Protein AF-A0AAV0JNI9-F1 (afdb_monomer)

pLDDT: mean 72.21, std 13.67, range [38.25, 93.44]

Organism: NCBI:txid586396

Solvent-accessible surface area (backbone atoms only — not comparable to full-atom values): 6298 Å² total; per-residue (Å²): 141,78,84,90,67,74,96,71,71,82,88,74,65,93,67,92,72,100,49,62,66,63,50,50,55,49,53,48,54,53,58,74,67,58,49,81,87,74,51,74,89,48,87,62,49,96,54,20,59,80,79,48,73,82,68,84,66,68,48,76,46,72,59,92,93,47,73,45,82,40,43,66,62,70,63,80,71,90,42,80,67,84,85,60,88,57,7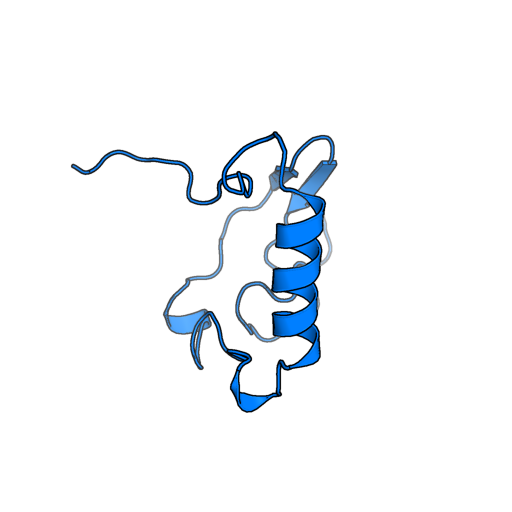8,81,88,129

InterPro domains:
  IPR019557 Aminotransferase-like, plant mobile domain [PF10536] (3-89)

Radius of gyration: 18.91 Å; Cα contacts (8 Å, |Δi|>4): 44; chains: 1; bounding box: 46×33×46 Å

Mean predicted aligned error: 13.55 Å

Foldseek 3Di:
DDDDDPPDDPPPDPDDDDCPPVVVVVVVVVVVPDDPVNDPPQPCDPFVCVVDPQDPDFAWDDDPPDIDGDDSLPDPDPTPDDHDDDDDDD

Sequence (90 aa):
MTEGGPFARRWEGPIRGGDLQRKLDHYRRLLDGFTAAHVDWLPFGANPSRAFPRSLYRGVIRVYDVAETYDPSRVLRQFGYRQVIPDPVI

Structure (mmCIF, N/CA/C/O backbone):
data_AF-A0AAV0JNI9-F1
#
_entry.id   AF-A0AAV0JNI9-F1
#
loop_
_atom_site.group_PDB
_atom_site.id
_atom_site.type_symbol
_atom_site.label_atom_id
_atom_site.label_alt_id
_atom_site.label_comp_id
_atom_site.label_asym_id
_atom_site.label_entity_id
_atom_site.label_seq_id
_atom_site.pdbx_PDB_ins_code
_atom_site.Cartn_x
_atom_site.Cartn_y
_atom_site.Cartn_z
_atom_site.occupancy
_atom_site.B_iso_or_equiv
_atom_site.auth_seq_id
_atom_site.auth_comp_id
_atom_site.auth_asym_id
_atom_site.auth_atom_id
_atom_site.pdbx_PDB_model_num
ATOM 1 N N . MET A 1 1 ? 10.999 -22.889 11.982 1.00 38.25 1 MET A N 1
ATOM 2 C CA . MET A 1 1 ? 11.568 -21.647 12.538 1.00 38.25 1 MET A CA 1
ATOM 3 C C . MET A 1 1 ? 12.379 -21.021 11.424 1.00 38.25 1 MET A C 1
ATOM 5 O O . MET A 1 1 ? 13.423 -21.559 11.094 1.00 38.25 1 MET A O 1
ATOM 9 N N . THR A 1 2 ? 11.852 -19.999 10.761 1.00 45.56 2 THR A N 1
ATOM 10 C CA . THR A 1 2 ? 12.555 -19.297 9.680 1.00 45.56 2 THR A CA 1
ATOM 11 C C . THR A 1 2 ? 12.611 -17.831 10.071 1.00 45.56 2 THR A C 1
ATOM 13 O O . THR A 1 2 ? 11.619 -17.265 10.526 1.00 45.56 2 THR A O 1
ATOM 16 N N . GLU A 1 3 ? 13.821 -17.296 10.024 1.00 46.78 3 GLU A N 1
ATOM 17 C CA . GLU A 1 3 ? 14.279 -16.110 10.732 1.00 46.78 3 GLU A CA 1
ATOM 18 C C . GLU A 1 3 ? 13.521 -14.841 10.325 1.00 46.78 3 GLU A C 1
ATOM 20 O O . GLU A 1 3 ? 13.298 -14.565 9.145 1.00 46.78 3 GLU A O 1
ATOM 25 N N . GLY A 1 4 ? 13.114 -14.067 11.335 1.00 50.69 4 GLY A N 1
ATOM 26 C CA . GLY A 1 4 ? 12.363 -12.825 11.192 1.00 50.69 4 GLY A CA 1
ATOM 27 C C . GLY A 1 4 ? 13.225 -11.688 10.653 1.00 50.69 4 GLY A C 1
ATOM 28 O O . GLY A 1 4 ? 13.710 -10.854 11.414 1.00 50.69 4 GLY A O 1
ATOM 29 N N . GLY A 1 5 ? 13.400 -11.644 9.334 1.00 52.06 5 GLY A N 1
ATOM 30 C CA . GLY A 1 5 ? 13.847 -10.437 8.642 1.00 52.06 5 GLY A CA 1
ATOM 31 C C . GLY A 1 5 ? 12.749 -9.359 8.616 1.00 52.06 5 GLY A C 1
ATOM 32 O O . GLY A 1 5 ? 11.565 -9.679 8.748 1.00 52.06 5 GLY A O 1
ATOM 33 N N . PRO A 1 6 ? 13.100 -8.071 8.440 1.00 53.22 6 PRO A N 1
ATOM 34 C CA . PRO A 1 6 ? 12.109 -7.002 8.365 1.00 53.22 6 PRO A CA 1
ATOM 35 C C . PRO A 1 6 ? 11.216 -7.165 7.123 1.00 53.22 6 PRO A C 1
ATOM 37 O O . PRO A 1 6 ? 11.710 -7.351 6.011 1.00 53.22 6 PRO A O 1
ATOM 40 N N . PHE A 1 7 ? 9.895 -7.039 7.307 1.00 49.84 7 PHE A N 1
ATOM 41 C CA . PHE A 1 7 ? 8.884 -7.152 6.237 1.00 49.84 7 PHE A CA 1
ATOM 42 C C . PHE A 1 7 ? 8.987 -6.057 5.164 1.00 49.84 7 PHE A C 1
ATOM 44 O O . PHE A 1 7 ? 8.407 -6.180 4.089 1.00 49.84 7 PHE A O 1
ATOM 51 N N . ALA A 1 8 ? 9.733 -4.990 5.448 1.00 44.38 8 ALA A N 1
ATOM 52 C CA . ALA A 1 8 ? 10.046 -3.926 4.513 1.00 44.38 8 ALA A CA 1
ATOM 53 C C . ALA A 1 8 ? 11.519 -3.539 4.662 1.00 44.38 8 ALA A C 1
ATOM 55 O O . ALA A 1 8 ? 12.024 -3.331 5.764 1.00 44.38 8 ALA A O 1
ATOM 56 N N . ARG A 1 9 ? 12.211 -3.439 3.532 1.00 53.16 9 ARG A N 1
ATOM 57 C CA . ARG A 1 9 ? 13.629 -3.083 3.434 1.00 53.16 9 ARG A CA 1
ATOM 58 C C . ARG A 1 9 ? 13.752 -1.922 2.464 1.00 53.16 9 ARG A C 1
ATOM 60 O O . ARG A 1 9 ? 13.010 -1.856 1.484 1.00 53.16 9 ARG A O 1
ATOM 67 N N . ARG A 1 10 ? 14.684 -1.006 2.741 1.00 51.72 10 ARG A N 1
ATOM 68 C CA . ARG A 1 10 ? 15.057 0.060 1.804 1.00 51.72 10 ARG A CA 1
ATOM 69 C C . ARG A 1 10 ? 15.300 -0.572 0.434 1.00 51.72 10 ARG A C 1
ATOM 71 O O . ARG A 1 10 ? 15.935 -1.625 0.364 1.00 51.72 10 ARG A O 1
ATOM 78 N N . TRP A 1 11 ? 14.815 0.061 -0.636 1.00 55.47 11 TRP A N 1
ATOM 79 C CA . TRP A 1 11 ? 15.216 -0.325 -1.986 1.00 55.47 11 TRP A CA 1
ATOM 80 C C . TRP A 1 11 ? 16.709 -0.034 -2.136 1.00 55.47 11 TRP A C 1
ATOM 82 O O . TRP A 1 11 ? 17.143 1.058 -2.502 1.00 55.47 11 TRP A O 1
ATOM 92 N N . GLU A 1 12 ? 17.516 -1.023 -1.784 1.00 58.50 12 GLU A N 1
ATOM 93 C CA . GLU A 1 12 ? 18.919 -1.075 -2.134 1.00 58.50 12 GLU A CA 1
ATOM 94 C C . GLU A 1 12 ? 18.962 -1.605 -3.556 1.00 58.50 12 GLU A C 1
ATOM 96 O O . GLU A 1 12 ? 19.145 -2.794 -3.805 1.00 58.50 12 GLU A O 1
ATOM 101 N N . GLY A 1 13 ? 18.698 -0.702 -4.505 1.00 57.47 13 GLY A N 1
ATOM 102 C CA . GLY A 1 13 ? 18.985 -0.979 -5.904 1.00 57.47 13 GLY A CA 1
ATOM 103 C C . GLY A 1 13 ? 20.432 -1.472 -6.024 1.00 57.47 13 GLY A C 1
ATOM 104 O O . GLY A 1 13 ? 21.259 -1.117 -5.179 1.00 57.47 13 GLY A O 1
ATOM 105 N N . PRO A 1 14 ? 20.758 -2.288 -7.037 1.00 55.53 14 PRO A N 1
ATOM 106 C CA . PRO A 1 14 ? 22.061 -2.926 -7.161 1.00 55.53 14 PRO A CA 1
ATOM 107 C C . PRO A 1 14 ? 23.158 -1.876 -7.408 1.00 55.53 14 PRO A C 1
ATOM 109 O O . PRO A 1 14 ? 23.511 -1.584 -8.551 1.00 55.53 14 PRO A O 1
ATOM 112 N N . ILE A 1 15 ? 23.662 -1.335 -6.298 1.00 58.66 15 ILE A N 1
ATOM 113 C CA . ILE A 1 15 ? 24.972 -0.746 -6.027 1.00 58.66 15 ILE A CA 1
ATOM 114 C C . ILE A 1 15 ? 25.327 0.582 -6.732 1.00 58.66 15 ILE A C 1
ATOM 116 O O . ILE A 1 15 ? 25.038 0.835 -7.900 1.00 58.66 15 ILE A O 1
ATOM 120 N N . ARG A 1 16 ? 26.000 1.431 -5.934 1.00 61.38 16 ARG A N 1
ATOM 121 C CA . ARG A 1 16 ? 26.698 2.680 -6.271 1.00 61.38 16 ARG A CA 1
ATOM 122 C C . ARG A 1 16 ? 27.872 2.417 -7.228 1.00 61.38 16 ARG A C 1
ATOM 124 O O . ARG A 1 16 ? 28.745 1.625 -6.899 1.00 61.38 16 ARG A O 1
ATOM 131 N N . GLY A 1 17 ? 27.940 3.151 -8.340 1.00 55.88 17 GLY A N 1
ATOM 132 C CA . GLY A 1 17 ? 29.130 3.225 -9.199 1.00 55.88 17 GLY A CA 1
ATOM 133 C C . GLY A 1 17 ? 28.855 3.031 -10.695 1.00 55.88 17 GLY A C 1
ATOM 134 O O . GLY A 1 17 ? 28.138 2.118 -11.095 1.00 55.88 17 GLY A O 1
ATOM 135 N N . GLY A 1 18 ? 29.444 3.915 -11.508 1.00 58.56 18 GLY A N 1
ATOM 136 C CA . GLY A 1 18 ? 29.712 3.765 -12.947 1.00 58.56 18 GLY A CA 1
ATOM 137 C C . GLY A 1 18 ? 28.545 3.857 -13.935 1.00 58.56 18 GLY A C 1
ATOM 138 O O . GLY A 1 18 ? 28.700 4.481 -14.975 1.00 58.56 18 GLY A O 1
ATOM 139 N N . ASP A 1 19 ? 27.384 3.276 -13.629 1.00 71.06 19 ASP A N 1
ATOM 140 C CA . ASP A 1 19 ? 26.336 3.030 -14.641 1.00 71.06 19 ASP A CA 1
ATOM 141 C C . ASP A 1 19 ? 24.940 3.498 -14.192 1.00 71.06 19 ASP A C 1
ATOM 143 O O . ASP A 1 19 ? 23.914 2.988 -14.643 1.00 71.06 19 ASP A O 1
ATOM 147 N N . LEU A 1 20 ? 24.879 4.449 -13.249 1.00 73.44 20 LEU A N 1
ATOM 148 C CA . LEU A 1 20 ? 23.607 4.965 -12.730 1.00 73.44 20 LEU A CA 1
ATOM 149 C C . LEU A 1 20 ? 22.787 5.619 -13.845 1.00 73.44 20 LEU A C 1
ATOM 151 O O . LEU A 1 20 ? 21.600 5.338 -13.954 1.00 73.44 20 LEU A O 1
ATOM 155 N N . GLN A 1 21 ? 23.419 6.434 -14.693 1.00 80.06 21 GLN A N 1
ATOM 156 C CA . GLN A 1 21 ? 22.719 7.142 -15.763 1.00 80.06 21 GLN A CA 1
ATOM 157 C C . GLN A 1 21 ? 22.104 6.171 -16.775 1.00 80.06 21 GLN A C 1
ATOM 159 O O . GLN A 1 21 ? 20.916 6.257 -17.055 1.00 80.06 21 GLN A O 1
ATOM 164 N N . ARG A 1 22 ? 22.860 5.170 -17.240 1.00 82.75 22 ARG A N 1
ATOM 165 C CA . ARG A 1 22 ? 22.348 4.164 -18.181 1.00 82.75 22 ARG A CA 1
ATOM 166 C C . ARG A 1 22 ? 21.228 3.320 -17.578 1.00 82.75 22 ARG A C 1
ATOM 168 O O . ARG A 1 22 ? 20.269 2.991 -18.271 1.00 82.75 22 ARG A O 1
ATOM 175 N N . LYS A 1 23 ? 21.328 2.972 -16.289 1.00 78.06 23 LYS A N 1
ATOM 176 C CA . LYS A 1 23 ? 20.257 2.273 -15.559 1.00 78.06 23 LYS A CA 1
ATOM 177 C C . LYS A 1 23 ? 19.014 3.150 -15.419 1.00 78.06 23 LYS A C 1
ATOM 179 O O . LYS A 1 23 ? 17.913 2.654 -15.626 1.00 78.06 23 LYS A O 1
ATOM 184 N N . LEU A 1 24 ? 19.175 4.434 -15.095 1.00 85.12 24 LEU A N 1
ATOM 185 C CA . LEU A 1 24 ? 18.065 5.386 -15.035 1.00 85.12 24 LEU A CA 1
ATOM 186 C C . LEU A 1 24 ? 17.399 5.531 -16.403 1.00 85.12 24 LEU A C 1
ATOM 188 O O . LEU A 1 24 ? 16.181 5.424 -16.484 1.00 85.12 24 LEU A O 1
ATOM 192 N N . ASP A 1 25 ? 18.182 5.677 -17.470 1.00 87.81 25 ASP A N 1
ATOM 193 C CA . ASP A 1 25 ? 17.675 5.755 -18.841 1.00 87.81 25 ASP A CA 1
ATOM 194 C C . ASP A 1 25 ? 16.940 4.463 -19.238 1.00 87.81 25 ASP A C 1
ATOM 196 O O . ASP A 1 25 ? 15.893 4.514 -19.882 1.00 87.81 25 ASP A O 1
ATOM 200 N N . HIS A 1 26 ? 17.442 3.298 -18.815 1.00 87.00 26 HIS A N 1
ATOM 201 C CA . HIS A 1 26 ? 16.780 2.009 -19.018 1.00 87.00 26 HIS A CA 1
ATOM 202 C C . HIS A 1 26 ? 15.429 1.927 -18.294 1.00 87.00 26 HIS A C 1
ATOM 204 O O . HIS A 1 26 ? 14.419 1.625 -18.928 1.00 87.00 26 HIS A O 1
ATOM 210 N N . TYR A 1 27 ? 15.381 2.235 -16.993 1.00 87.12 27 TYR A N 1
ATOM 211 C CA . TYR A 1 27 ? 14.126 2.223 -16.235 1.00 87.12 27 TYR A CA 1
ATOM 212 C C . TYR A 1 27 ? 13.135 3.262 -16.749 1.00 87.12 27 TYR A C 1
ATOM 214 O O . TYR A 1 27 ? 11.942 2.983 -16.810 1.00 87.12 27 TYR A O 1
ATOM 222 N N . ARG A 1 28 ? 13.616 4.435 -17.167 1.00 91.62 28 ARG A N 1
ATOM 223 C CA . ARG A 1 28 ? 12.771 5.479 -17.742 1.00 91.62 28 ARG A CA 1
ATOM 224 C C . ARG A 1 28 ? 12.105 5.005 -19.028 1.00 91.62 28 ARG A C 1
ATOM 226 O O . ARG A 1 28 ? 10.894 5.101 -19.124 1.00 91.62 28 ARG A O 1
ATOM 233 N N . ARG A 1 29 ? 12.847 4.358 -19.935 1.00 93.31 29 ARG A N 1
ATOM 234 C CA . ARG A 1 29 ? 12.268 3.737 -21.143 1.00 93.31 29 ARG A CA 1
ATOM 235 C C . ARG A 1 29 ? 11.240 2.651 -20.824 1.00 93.31 29 ARG A C 1
ATOM 237 O O . ARG A 1 29 ? 10.244 2.547 -21.532 1.00 93.31 29 ARG A O 1
ATOM 244 N N . LEU A 1 30 ? 11.469 1.843 -19.784 1.00 90.94 30 LEU A N 1
ATOM 245 C CA . LEU A 1 30 ? 10.480 0.855 -19.340 1.00 90.94 30 LEU A CA 1
ATOM 246 C C . LEU A 1 30 ? 9.202 1.539 -18.843 1.00 90.94 30 LEU A C 1
ATOM 248 O O . LEU A 1 30 ? 8.117 1.134 -19.243 1.00 90.94 30 LEU A O 1
ATOM 252 N N . LEU A 1 31 ? 9.327 2.584 -18.020 1.00 88.69 31 LEU A N 1
ATOM 253 C CA . LEU A 1 31 ? 8.192 3.353 -17.502 1.00 88.69 31 LEU A CA 1
ATOM 254 C C . LEU A 1 31 ? 7.448 4.116 -18.606 1.00 88.69 31 LEU A C 1
ATOM 256 O O . LEU A 1 31 ? 6.223 4.134 -18.607 1.00 88.69 31 LEU A O 1
ATOM 260 N N . ASP A 1 32 ? 8.166 4.692 -19.567 1.00 93.44 32 ASP A N 1
ATOM 261 C CA . ASP A 1 32 ? 7.569 5.391 -20.709 1.00 93.44 32 ASP A CA 1
ATOM 262 C C . ASP A 1 32 ? 6.787 4.420 -21.618 1.00 93.44 32 ASP A C 1
ATOM 264 O O . ASP A 1 32 ? 5.807 4.807 -22.249 1.00 93.44 32 ASP A O 1
ATOM 268 N N . GLY A 1 33 ? 7.192 3.144 -21.665 1.00 92.50 33 GLY A N 1
ATOM 269 C CA . GLY A 1 33 ? 6.489 2.068 -22.374 1.00 92.50 33 GLY A CA 1
ATOM 270 C C . GLY A 1 33 ? 5.433 1.331 -21.540 1.00 92.50 33 GLY A C 1
ATOM 271 O O . GLY A 1 33 ? 4.826 0.371 -22.026 1.00 92.50 33 GLY A O 1
ATOM 272 N N . PHE A 1 34 ? 5.219 1.716 -20.280 1.00 91.94 34 PHE A N 1
ATOM 273 C CA . PHE A 1 34 ? 4.233 1.060 -19.429 1.00 91.94 34 PHE A CA 1
ATOM 274 C C . PHE A 1 34 ? 2.818 1.395 -19.901 1.00 91.94 34 PHE A C 1
ATOM 276 O O . PHE A 1 34 ? 2.475 2.541 -20.178 1.00 91.94 34 PHE A O 1
ATOM 283 N N . THR A 1 35 ? 1.971 0.374 -19.963 1.00 90.94 35 THR A N 1
ATOM 284 C CA . THR A 1 35 ? 0.551 0.531 -20.279 1.00 90.94 35 THR A CA 1
ATOM 285 C C . THR A 1 35 ? -0.266 0.114 -19.065 1.00 90.94 35 THR A C 1
ATOM 287 O O . THR A 1 35 ? 0.246 -0.552 -18.162 1.00 90.94 35 THR A O 1
ATOM 290 N N . ALA A 1 36 ? -1.556 0.447 -19.050 1.00 85.31 36 ALA A N 1
ATOM 291 C CA . ALA A 1 36 ? -2.463 0.012 -17.989 1.00 85.31 36 ALA A CA 1
ATOM 292 C C . ALA A 1 36 ? -2.512 -1.521 -17.817 1.00 85.31 36 ALA A C 1
ATOM 294 O O . ALA A 1 36 ? -2.845 -1.986 -16.732 1.00 85.31 36 ALA A O 1
ATOM 295 N N . ALA A 1 37 ? -2.153 -2.299 -18.846 1.00 86.00 37 ALA A N 1
ATOM 296 C CA . ALA A 1 37 ? -2.082 -3.759 -18.775 1.00 86.00 37 ALA A CA 1
ATOM 297 C C . ALA A 1 37 ? -0.853 -4.278 -18.006 1.00 86.00 37 ALA A C 1
ATOM 299 O O . ALA A 1 37 ? -0.864 -5.407 -17.528 1.00 86.00 37 ALA A O 1
ATOM 300 N N . HIS A 1 38 ? 0.203 -3.470 -17.882 1.00 84.50 38 HIS A N 1
ATOM 301 C CA . HIS A 1 38 ? 1.412 -3.821 -17.130 1.00 84.50 38 HIS A CA 1
ATOM 302 C C . HIS A 1 38 ? 1.316 -3.443 -15.644 1.00 84.50 38 HIS A C 1
ATOM 304 O O . HIS A 1 38 ? 2.183 -3.813 -14.854 1.00 84.50 38 HIS A O 1
ATOM 310 N N . VAL A 1 39 ? 0.280 -2.693 -15.258 1.00 79.50 39 VAL A N 1
ATOM 311 C CA . VAL A 1 39 ? 0.043 -2.277 -13.875 1.00 79.50 39 VAL A CA 1
ATOM 312 C C . VAL A 1 39 ? -0.807 -3.333 -13.180 1.00 79.50 39 VAL A C 1
ATOM 314 O O . VAL A 1 39 ? -1.944 -3.584 -13.576 1.00 79.50 39 VAL A O 1
ATOM 317 N N . ASP A 1 40 ? -0.277 -3.919 -12.106 1.00 78.81 40 ASP A N 1
ATOM 318 C CA . ASP A 1 40 ? -1.119 -4.637 -11.156 1.00 78.81 40 ASP A CA 1
ATOM 319 C C . ASP A 1 40 ? -1.914 -3.611 -10.337 1.00 78.81 40 ASP A C 1
ATOM 321 O O . ASP A 1 40 ? -1.400 -2.976 -9.414 1.00 78.81 40 ASP A O 1
ATOM 325 N N . TRP A 1 41 ? -3.172 -3.408 -10.724 1.00 74.75 41 TRP A N 1
ATOM 326 C CA . TRP A 1 41 ? -4.102 -2.501 -10.048 1.00 74.75 41 TRP A CA 1
ATOM 327 C C . TRP A 1 41 ? -4.558 -3.029 -8.685 1.00 74.75 41 TRP A C 1
ATOM 329 O O . TRP A 1 41 ? -5.119 -2.276 -7.887 1.00 74.75 41 TRP A O 1
ATOM 339 N N . LEU A 1 42 ? -4.332 -4.316 -8.416 1.00 77.38 42 LEU A N 1
ATOM 340 C CA . LEU A 1 42 ? -4.748 -5.011 -7.208 1.00 77.38 42 LEU A CA 1
ATOM 341 C C . LEU A 1 42 ? -3.560 -5.802 -6.635 1.00 77.38 42 LEU A C 1
ATOM 343 O O . LEU A 1 42 ? -3.659 -7.021 -6.495 1.00 77.38 42 LEU A O 1
ATOM 347 N N . PRO A 1 43 ? -2.475 -5.127 -6.200 1.00 72.00 43 PRO A N 1
ATOM 348 C CA . PRO A 1 43 ? -1.262 -5.790 -5.705 1.00 72.00 43 PRO A CA 1
ATOM 349 C C . PRO A 1 43 ? -1.499 -6.648 -4.451 1.00 72.00 43 PRO A C 1
ATOM 351 O O . PRO A 1 43 ? -0.663 -7.463 -4.070 1.00 72.00 43 PRO A O 1
ATOM 354 N N . PHE A 1 44 ? -2.653 -6.475 -3.801 1.00 71.44 44 PHE A N 1
ATOM 355 C CA . PHE A 1 44 ? -3.098 -7.259 -2.648 1.00 71.44 44 PHE A CA 1
ATOM 356 C C . PHE A 1 44 ? -4.294 -8.178 -2.970 1.00 71.44 44 PHE A C 1
ATOM 358 O O . PHE A 1 44 ? -4.969 -8.669 -2.063 1.00 71.44 44 PHE A O 1
ATOM 365 N N . GLY A 1 45 ? -4.577 -8.397 -4.257 1.00 75.94 45 GLY A N 1
ATOM 366 C CA . GLY A 1 45 ? -5.724 -9.144 -4.762 1.00 75.94 45 GLY A CA 1
ATOM 367 C C . GLY A 1 45 ? -7.047 -8.373 -4.702 1.00 75.94 45 GLY A C 1
ATOM 368 O O . GLY A 1 45 ? -7.144 -7.264 -4.182 1.00 75.94 45 GLY A O 1
ATOM 369 N N . ALA A 1 46 ? -8.108 -8.987 -5.232 1.00 76.06 46 ALA A N 1
ATOM 370 C CA . ALA A 1 46 ? -9.439 -8.374 -5.317 1.00 76.06 46 ALA A CA 1
ATOM 371 C C . ALA A 1 46 ? -10.118 -8.160 -3.955 1.00 76.06 46 ALA A C 1
ATOM 373 O O . ALA A 1 46 ? -11.028 -7.344 -3.834 1.00 76.06 46 ALA A O 1
ATOM 374 N N . ASN A 1 47 ? -9.697 -8.898 -2.925 1.00 73.81 47 ASN A N 1
ATOM 375 C CA . ASN A 1 47 ? -10.237 -8.751 -1.580 1.00 73.81 47 ASN A CA 1
ATOM 376 C C . ASN A 1 47 ? -9.110 -8.767 -0.540 1.00 73.81 47 ASN A C 1
ATOM 378 O O . ASN A 1 47 ? -8.921 -9.767 0.162 1.00 73.81 47 ASN A O 1
ATOM 382 N N . PRO A 1 48 ? -8.368 -7.656 -0.415 1.00 71.50 48 PRO A N 1
ATOM 383 C CA . PRO A 1 48 ? -7.235 -7.599 0.494 1.00 71.50 48 PRO A CA 1
ATOM 384 C C . PRO A 1 48 ? -7.684 -7.738 1.950 1.00 71.50 48 PRO A C 1
ATOM 386 O O . PRO A 1 48 ? -6.965 -8.302 2.764 1.00 71.50 48 PRO A O 1
ATOM 389 N N . SER A 1 49 ? -8.917 -7.323 2.261 1.00 70.06 49 SER A N 1
ATOM 390 C CA . SER A 1 49 ? -9.500 -7.45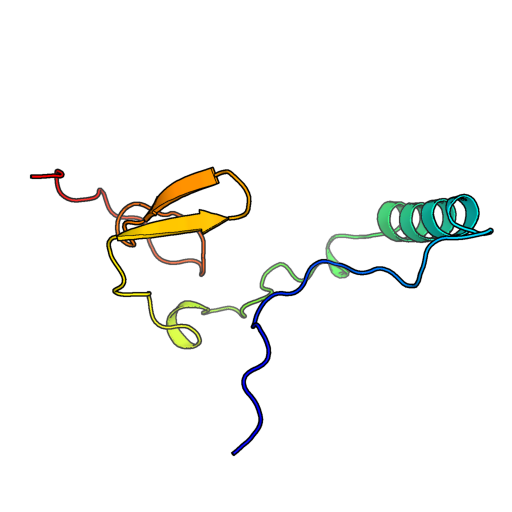3 3.597 1.00 70.06 49 SER A CA 1
ATOM 391 C C . SER A 1 49 ? -9.681 -8.892 4.089 1.00 70.06 49 SER A C 1
ATOM 393 O O . SER A 1 49 ? -9.783 -9.114 5.296 1.00 70.06 49 SER A O 1
ATOM 395 N N . ARG A 1 50 ? -9.728 -9.863 3.165 1.00 74.50 50 ARG A N 1
ATOM 396 C CA . ARG A 1 50 ? -9.729 -11.300 3.475 1.00 74.50 50 ARG A CA 1
ATOM 397 C C . ARG A 1 50 ? -8.326 -11.849 3.712 1.00 74.50 50 ARG A C 1
ATOM 399 O O . ARG A 1 50 ? -8.172 -12.751 4.525 1.00 74.50 50 ARG A O 1
ATOM 406 N N . ALA A 1 51 ? -7.338 -11.342 2.982 1.00 73.81 51 ALA A N 1
ATOM 407 C CA . ALA A 1 51 ? -5.957 -11.810 3.061 1.00 73.81 51 ALA A CA 1
ATOM 408 C C . ALA A 1 51 ? -5.193 -11.175 4.234 1.00 73.81 51 ALA A C 1
ATOM 410 O O . ALA A 1 51 ? -4.372 -11.833 4.868 1.00 73.81 51 ALA A O 1
ATOM 411 N N . PHE A 1 52 ? -5.488 -9.912 4.541 1.00 71.69 52 PHE A N 1
ATOM 412 C CA . PHE A 1 52 ? -4.780 -9.112 5.532 1.00 71.69 52 PHE A CA 1
ATOM 413 C C . PHE A 1 52 ? -5.779 -8.571 6.555 1.00 71.69 52 PHE A C 1
ATOM 415 O O . PHE A 1 52 ? -6.496 -7.616 6.247 1.00 71.69 52 PHE A O 1
ATOM 422 N N . PRO A 1 53 ? -5.862 -9.158 7.763 1.00 71.62 53 PRO A N 1
ATOM 423 C CA . PRO A 1 53 ? -6.755 -8.648 8.791 1.00 71.62 53 PRO A CA 1
ATOM 424 C C . PRO A 1 53 ? -6.367 -7.216 9.169 1.00 71.62 53 PRO A C 1
ATOM 426 O O . PRO A 1 53 ? -5.186 -6.867 9.234 1.00 71.62 53 PRO A O 1
ATOM 429 N N . ARG A 1 54 ? -7.372 -6.376 9.446 1.00 72.38 54 ARG A N 1
ATOM 430 C CA . ARG A 1 54 ? -7.145 -5.005 9.910 1.00 72.38 54 ARG A CA 1
ATOM 431 C C . ARG A 1 54 ? -6.312 -5.033 11.191 1.00 72.38 54 ARG A C 1
ATOM 433 O O . ARG A 1 54 ? -6.670 -5.720 12.146 1.00 72.38 54 ARG A O 1
ATOM 440 N N . SER A 1 55 ? -5.237 -4.247 11.222 1.00 73.00 55 SER A N 1
ATOM 441 C CA . SER A 1 55 ? -4.460 -4.059 12.446 1.00 73.00 55 SER A CA 1
ATOM 442 C C . SER A 1 55 ? -5.354 -3.511 13.562 1.00 73.00 55 SER A C 1
ATOM 444 O O . SER A 1 55 ? -6.157 -2.604 13.338 1.00 73.00 55 SER A O 1
ATOM 446 N N . LEU A 1 56 ? -5.215 -4.067 14.765 1.00 77.50 56 LEU A N 1
ATOM 447 C CA . LEU A 1 56 ? -5.850 -3.549 15.983 1.00 77.50 56 LEU A CA 1
ATOM 448 C C . LEU A 1 56 ? -4.916 -2.625 16.770 1.00 77.50 56 LEU A C 1
ATOM 450 O O . LEU A 1 56 ? -5.309 -2.091 17.805 1.00 77.50 56 LEU A O 1
ATOM 454 N N . TYR A 1 57 ? -3.682 -2.442 16.294 1.00 81.50 57 TYR A N 1
ATOM 455 C CA . TYR A 1 57 ? -2.716 -1.569 16.940 1.00 81.50 57 TYR A CA 1
ATOM 456 C C . TYR A 1 57 ? -3.241 -0.133 16.961 1.00 81.50 57 TYR A C 1
ATOM 458 O O . TYR A 1 57 ? -3.631 0.398 15.926 1.00 81.50 57 TYR A O 1
ATOM 466 N N . ARG A 1 58 ? -3.226 0.488 18.139 1.00 84.19 58 ARG A N 1
ATOM 467 C CA . ARG A 1 58 ? -3.463 1.918 18.351 1.00 84.19 58 ARG A CA 1
ATOM 468 C C . ARG A 1 58 ? -2.263 2.459 19.108 1.00 84.19 58 ARG A C 1
ATOM 470 O O . ARG A 1 58 ? -1.927 1.932 20.165 1.00 84.19 58 ARG A O 1
ATOM 477 N N . GLY A 1 59 ? -1.600 3.467 18.563 1.00 84.31 59 GLY A N 1
ATOM 478 C CA . GLY A 1 59 ? -0.361 3.982 19.139 1.00 84.31 59 GLY A CA 1
ATOM 479 C C . GLY A 1 59 ? 0.463 4.743 18.117 1.00 84.31 59 GLY A C 1
ATOM 480 O O . GLY A 1 59 ? -0.021 5.052 17.038 1.00 84.31 59 GLY A O 1
ATOM 481 N N . VAL A 1 60 ? 1.709 5.064 18.440 1.00 87.94 60 VAL A N 1
ATOM 482 C CA . VAL A 1 60 ? 2.569 5.848 17.548 1.00 87.94 60 VAL A CA 1
ATOM 483 C C . VAL A 1 60 ? 3.328 4.918 16.609 1.00 87.94 60 VAL A C 1
ATOM 485 O O . VAL A 1 60 ? 4.087 4.060 17.058 1.00 87.94 60 VAL A O 1
ATOM 488 N N . ILE A 1 61 ? 3.166 5.120 15.303 1.00 85.31 61 ILE A N 1
ATOM 489 C CA . ILE A 1 61 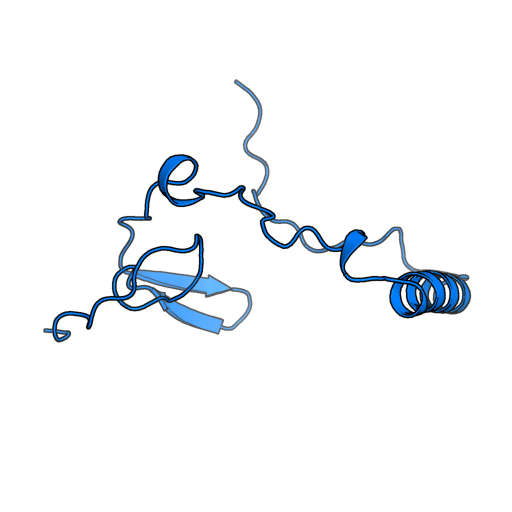? 4.059 4.536 14.301 1.00 85.31 61 ILE A CA 1
ATOM 490 C C . ILE A 1 61 ? 5.171 5.530 13.993 1.00 85.31 61 ILE A C 1
ATOM 492 O O . ILE A 1 61 ? 4.941 6.737 13.916 1.00 85.31 61 ILE A O 1
ATOM 496 N N . ARG A 1 62 ? 6.393 5.026 13.818 1.00 86.19 62 ARG A N 1
ATOM 497 C CA . ARG A 1 62 ? 7.546 5.845 13.444 1.00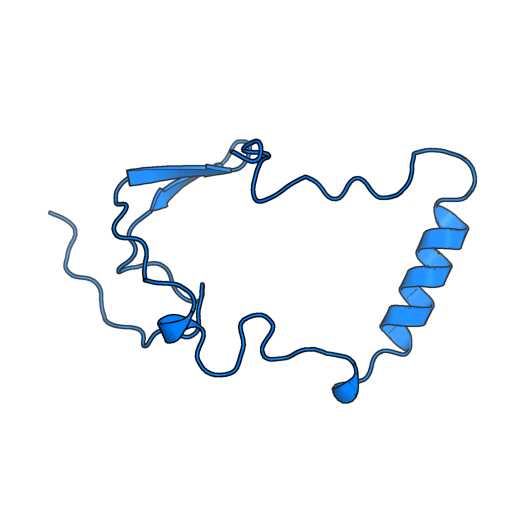 86.19 62 ARG A CA 1
ATOM 498 C C . ARG A 1 62 ? 8.150 5.320 12.154 1.00 86.19 62 ARG A C 1
ATOM 500 O O . ARG A 1 62 ? 8.481 4.139 12.062 1.00 86.19 62 ARG A O 1
ATOM 507 N N . VAL A 1 63 ? 8.305 6.204 11.178 1.00 81.12 63 VAL A N 1
ATOM 508 C CA . VAL A 1 63 ? 8.994 5.928 9.918 1.00 81.12 63 VAL A CA 1
ATOM 509 C C . VAL A 1 63 ? 10.017 7.037 9.713 1.00 81.12 63 VAL A C 1
ATOM 511 O O . VAL A 1 63 ? 9.652 8.198 9.571 1.00 81.12 63 VAL A O 1
ATOM 514 N N . TYR A 1 64 ? 11.301 6.672 9.724 1.00 88.75 64 TYR A N 1
ATOM 515 C CA . TYR A 1 64 ? 12.420 7.620 9.759 1.00 88.75 64 TYR A CA 1
ATOM 516 C C . TYR A 1 64 ? 12.309 8.601 10.941 1.00 88.75 64 TYR A C 1
ATOM 518 O O . TYR A 1 64 ? 12.260 8.178 12.097 1.00 88.75 64 TYR A O 1
ATOM 526 N N . ASP A 1 65 ? 12.299 9.894 10.649 1.00 90.19 65 ASP A N 1
ATOM 527 C CA . ASP A 1 65 ? 12.165 11.014 11.573 1.00 90.19 65 ASP A CA 1
ATOM 528 C C . ASP A 1 65 ? 10.703 11.413 11.832 1.00 90.19 65 ASP A C 1
ATOM 530 O O . ASP A 1 65 ? 10.438 12.245 12.698 1.00 90.19 65 ASP A O 1
ATOM 534 N N . VAL A 1 66 ? 9.744 10.781 11.149 1.00 83.75 66 VAL A N 1
ATOM 535 C CA . VAL A 1 66 ? 8.314 11.065 11.291 1.00 83.75 66 VAL A CA 1
ATOM 536 C C . VAL A 1 66 ? 7.683 10.099 12.289 1.00 83.75 66 VAL A C 1
ATOM 538 O O . VAL A 1 66 ? 7.769 8.877 12.141 1.00 83.75 66 VAL A O 1
ATOM 541 N N . ALA A 1 67 ? 7.027 10.650 13.308 1.00 89.12 67 ALA A N 1
ATOM 542 C CA . ALA A 1 67 ? 6.219 9.909 14.267 1.00 89.12 67 ALA A 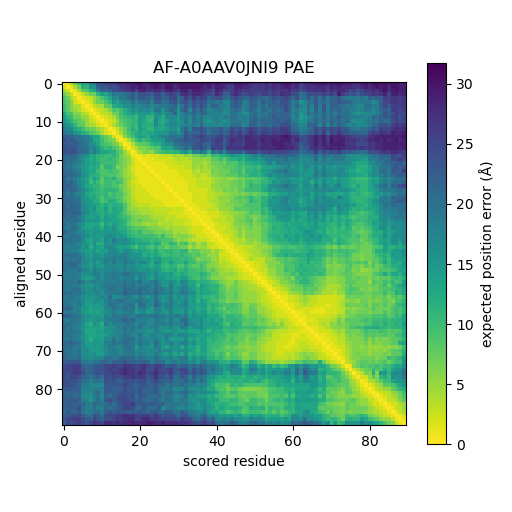CA 1
ATOM 543 C C . ALA A 1 67 ? 4.769 10.391 14.178 1.00 89.12 67 ALA A C 1
ATOM 545 O O . ALA A 1 67 ? 4.504 11.578 14.336 1.00 89.12 67 ALA A O 1
ATOM 546 N N . GLU A 1 68 ? 3.848 9.466 13.936 1.00 84.31 68 GLU A N 1
ATOM 547 C CA . GLU A 1 68 ? 2.431 9.755 13.710 1.00 84.31 68 GLU A CA 1
ATOM 548 C C . GLU A 1 68 ? 1.580 8.843 14.589 1.00 84.31 68 GLU A C 1
ATOM 550 O O . GLU A 1 68 ? 1.859 7.647 14.737 1.00 84.31 68 GLU A O 1
ATOM 555 N N . THR A 1 69 ? 0.520 9.397 15.171 1.00 85.06 69 THR A N 1
ATOM 556 C CA . THR A 1 69 ? -0.449 8.603 15.926 1.00 85.06 69 THR A CA 1
ATOM 557 C C . THR A 1 69 ? -1.264 7.765 14.946 1.00 85.06 69 THR A C 1
ATOM 559 O O . THR A 1 69 ? -2.089 8.274 14.189 1.00 85.06 69 THR A O 1
ATOM 562 N N . TYR A 1 70 ? -1.037 6.458 14.965 1.00 81.25 70 TYR A N 1
ATOM 563 C CA . TYR A 1 70 ? -1.779 5.485 14.187 1.00 81.25 70 TYR A CA 1
ATOM 564 C C . TYR A 1 70 ? -3.081 5.101 14.885 1.00 81.25 70 TYR A C 1
ATOM 566 O O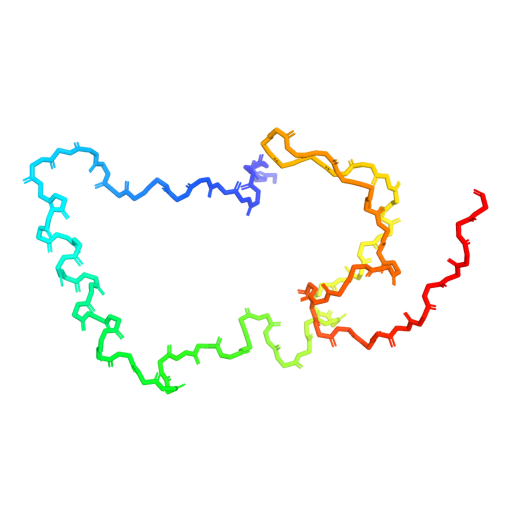 . TYR A 1 70 ? -3.094 4.544 15.988 1.00 81.25 70 TYR A O 1
ATOM 574 N N . ASP A 1 71 ? -4.180 5.341 14.177 1.00 78.62 71 ASP A N 1
ATOM 575 C CA . ASP A 1 71 ? -5.506 4.847 14.515 1.00 78.62 71 ASP A CA 1
ATOM 576 C C . ASP A 1 71 ? -6.081 4.098 13.297 1.00 78.62 71 ASP A C 1
ATOM 578 O O . ASP A 1 71 ? -6.372 4.722 12.270 1.00 78.62 71 ASP A O 1
ATOM 582 N N . PRO A 1 72 ? -6.288 2.771 13.383 1.00 73.75 72 PRO A N 1
ATOM 583 C CA . PRO A 1 72 ? -6.773 1.957 12.272 1.00 73.75 72 PRO A CA 1
ATOM 584 C C . PRO A 1 72 ? -8.226 2.276 11.881 1.00 73.75 72 PRO A C 1
ATOM 586 O O . PRO A 1 72 ? -8.719 1.741 10.888 1.00 73.75 72 PRO A O 1
ATOM 589 N N . SER A 1 73 ? -8.927 3.126 12.642 1.00 72.44 73 SER A N 1
ATOM 590 C CA . S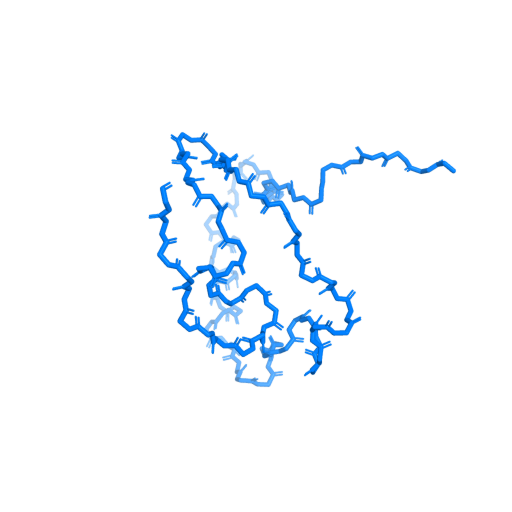ER A 1 73 ? -10.213 3.705 12.235 1.00 72.44 73 SER A CA 1
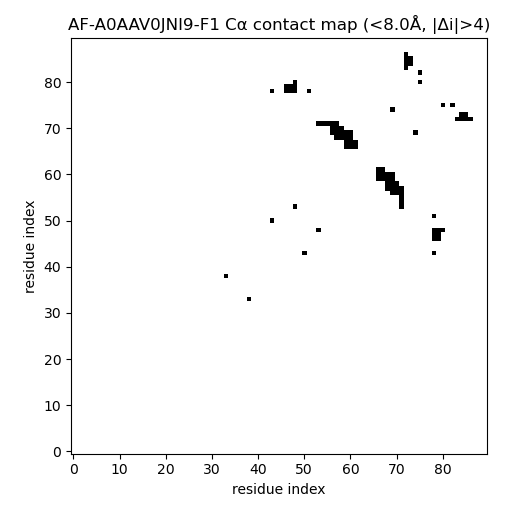ATOM 591 C C . SER A 1 73 ? -10.067 4.948 11.346 1.00 72.44 73 SER A C 1
ATOM 593 O O . SER A 1 73 ? -10.956 5.218 10.543 1.00 72.44 73 SER A O 1
ATOM 595 N N . ARG A 1 74 ? -8.943 5.674 11.449 1.00 67.81 74 ARG A N 1
ATOM 596 C CA . ARG A 1 74 ? -8.663 6.935 10.736 1.00 67.81 74 ARG A CA 1
ATOM 597 C C . ARG A 1 74 ? -7.887 6.728 9.442 1.00 67.81 74 ARG A C 1
ATOM 599 O O . ARG A 1 74 ? -8.054 7.501 8.499 1.00 67.81 74 ARG A O 1
ATOM 606 N N . VAL A 1 75 ? -7.028 5.707 9.387 1.00 57.31 75 VAL A N 1
ATOM 607 C CA . VAL A 1 75 ? -6.110 5.531 8.256 1.00 57.31 75 VAL A CA 1
ATOM 608 C C . VAL A 1 75 ? -6.782 4.793 7.096 1.00 57.31 75 VAL A C 1
ATOM 610 O O . VAL A 1 75 ? -7.047 3.592 7.107 1.00 57.31 75 VAL A O 1
ATOM 613 N N . LEU A 1 76 ? -7.024 5.579 6.059 1.00 56.12 76 LEU A N 1
ATOM 614 C CA . LEU A 1 76 ? -7.428 5.210 4.714 1.00 56.12 76 LEU A CA 1
ATOM 615 C C . LEU A 1 76 ? -6.371 4.313 4.023 1.00 56.12 76 LEU A C 1
ATOM 617 O O . LEU A 1 76 ? -5.178 4.592 4.078 1.00 56.12 76 LEU A O 1
ATOM 621 N N . ARG A 1 77 ? -6.844 3.330 3.241 1.00 54.22 77 ARG A N 1
ATOM 622 C CA . ARG A 1 77 ? -6.174 2.696 2.074 1.00 54.22 77 ARG A CA 1
ATOM 623 C C . ARG A 1 77 ? -5.196 1.538 2.241 1.00 54.22 77 ARG A C 1
ATOM 625 O O . ARG A 1 77 ? -4.721 1.091 1.203 1.00 54.22 77 ARG A O 1
ATOM 632 N N . GLN A 1 78 ? -4.927 0.971 3.418 1.00 56.75 78 GLN A N 1
ATOM 633 C CA . GLN A 1 78 ? -3.962 -0.145 3.404 1.00 56.75 78 GLN A CA 1
ATOM 634 C C . GLN A 1 78 ? -4.448 -1.346 2.572 1.00 56.75 78 GLN A C 1
ATOM 636 O O . GLN A 1 78 ? -3.622 -1.993 1.950 1.00 56.75 78 GLN A O 1
ATOM 641 N N . PHE A 1 79 ? -5.764 -1.586 2.461 1.00 57.72 79 PHE A N 1
ATOM 642 C CA . PHE A 1 79 ? -6.273 -2.850 1.904 1.00 57.72 79 PHE A CA 1
ATOM 643 C C . PHE A 1 79 ? -7.698 -2.770 1.304 1.00 57.72 79 PHE A C 1
ATOM 645 O O . PHE A 1 79 ? -8.444 -3.744 1.331 1.00 57.72 79 PHE A O 1
ATOM 652 N N . GLY A 1 80 ? -8.133 -1.607 0.798 1.00 56.91 80 GLY A N 1
ATOM 653 C CA . GLY A 1 80 ? -9.468 -1.480 0.175 1.00 56.91 80 GLY A CA 1
ATOM 654 C C . GLY A 1 80 ? -10.665 -1.593 1.140 1.00 56.91 80 GLY A C 1
ATOM 655 O O . GLY A 1 80 ? -11.789 -1.831 0.709 1.00 56.91 80 GLY A O 1
ATOM 656 N N . TYR A 1 81 ? -10.445 -1.425 2.448 1.00 62.06 81 TYR A N 1
ATOM 657 C CA . TYR A 1 81 ? -11.513 -1.403 3.453 1.00 62.06 81 TYR A CA 1
ATOM 658 C C . TYR A 1 81 ? -12.449 -0.193 3.286 1.00 62.06 81 TYR A C 1
ATOM 660 O O . TYR A 1 81 ? -11.999 0.915 2.983 1.00 62.06 81 TYR A O 1
ATOM 668 N N . ARG A 1 82 ? -13.752 -0.396 3.548 1.00 65.12 82 ARG A N 1
ATOM 669 C CA . ARG A 1 82 ? -14.766 0.673 3.559 1.00 65.12 82 ARG A CA 1
ATOM 670 C C . ARG A 1 82 ? -14.413 1.719 4.617 1.00 65.12 82 ARG A C 1
ATOM 672 O O . ARG A 1 82 ? -14.267 1.380 5.790 1.00 65.12 82 ARG A O 1
ATOM 679 N N . GLN A 1 83 ? -14.333 2.983 4.210 1.00 65.94 83 GLN A N 1
ATOM 680 C CA . GLN A 1 83 ? -14.151 4.092 5.141 1.00 65.94 83 GLN A CA 1
ATOM 681 C C . GLN A 1 83 ? -15.388 4.280 6.016 1.00 65.94 83 GLN A C 1
ATOM 683 O O . GLN A 1 83 ? -16.520 4.233 5.533 1.00 65.94 83 GLN A O 1
ATOM 688 N N . VAL A 1 84 ? -15.157 4.539 7.295 1.00 69.12 84 VAL A N 1
ATOM 689 C CA . VAL A 1 84 ? -16.176 4.984 8.245 1.00 69.12 84 VAL A CA 1
ATOM 690 C C . VAL A 1 84 ? -15.666 6.246 8.925 1.00 69.12 84 VAL A C 1
ATOM 692 O O . VAL A 1 84 ? -14.454 6.445 9.016 1.00 69.12 84 VAL A O 1
ATOM 695 N N . ILE A 1 85 ? -16.579 7.114 9.357 1.00 71.00 85 ILE A N 1
ATOM 696 C CA . ILE A 1 85 ? -16.211 8.275 10.168 1.00 71.00 85 ILE A CA 1
ATOM 697 C C . ILE A 1 85 ? -15.650 7.731 11.493 1.00 71.00 85 ILE A C 1
ATOM 699 O O . ILE A 1 85 ? -16.332 6.922 12.125 1.00 71.00 85 ILE A O 1
ATOM 703 N N . PRO A 1 86 ? -14.419 8.098 11.885 1.00 67.31 86 PRO A N 1
ATOM 704 C CA . PRO A 1 86 ? -13.841 7.667 13.151 1.00 67.31 86 PRO A CA 1
ATOM 705 C C . PRO A 1 86 ? -14.634 8.230 14.328 1.00 67.31 86 PRO A C 1
ATOM 707 O O . PRO A 1 86 ? -15.094 9.373 14.270 1.00 67.31 86 PRO A O 1
ATOM 710 N N . ASP A 1 87 ? -14.712 7.471 15.419 1.00 72.56 87 ASP A N 1
ATOM 711 C CA . ASP A 1 87 ? -15.211 8.004 16.683 1.00 72.56 87 ASP A CA 1
ATOM 712 C C . ASP A 1 87 ? -14.299 9.151 17.178 1.00 72.56 87 ASP A C 1
ATOM 714 O O . ASP A 1 87 ? -13.094 9.177 16.864 1.00 72.56 87 ASP A O 1
ATOM 718 N N . PRO A 1 88 ? -14.838 10.122 17.938 1.00 72.75 88 PRO A N 1
ATOM 719 C CA . PRO A 1 88 ? -14.042 11.196 18.525 1.00 72.75 88 PRO A CA 1
ATOM 720 C C . PRO A 1 88 ? -12.885 10.631 19.358 1.00 72.75 88 PRO A C 1
ATOM 722 O O . PRO A 1 88 ? -13.052 9.634 20.060 1.00 72.75 88 PRO A O 1
ATOM 725 N N . VAL A 1 89 ? -11.710 11.267 19.289 1.00 65.38 89 VAL A N 1
ATOM 726 C CA . VAL A 1 89 ? -10.649 10.976 20.268 1.00 65.38 89 VAL A CA 1
ATOM 727 C C . VAL A 1 89 ? -11.121 11.547 21.605 1.00 65.38 89 VAL A C 1
ATOM 729 O O . VAL A 1 89 ? -11.523 12.710 21.635 1.00 65.38 89 VAL A O 1
ATOM 732 N N . ILE A 1 90 ? -11.111 10.727 22.658 1.00 58.75 90 ILE A N 1
ATOM 733 C CA . ILE A 1 90 ? -11.334 11.155 2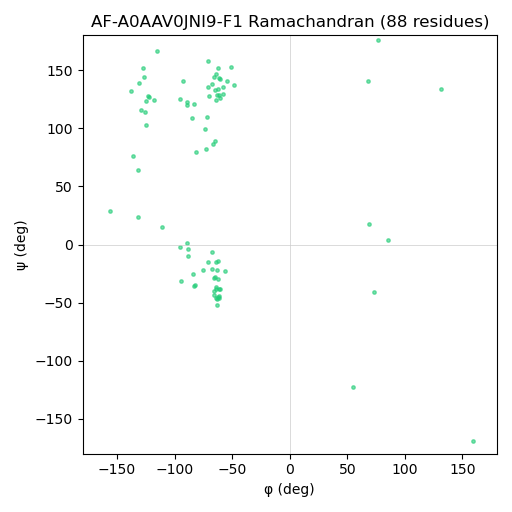4.049 1.00 58.75 90 ILE A CA 1
ATOM 734 C C . ILE A 1 90 ? -10.002 11.624 24.626 1.00 58.75 90 ILE A C 1
ATOM 736 O O . ILE A 1 90 ? -9.007 10.890 24.420 1.00 58.75 90 ILE A O 1
#

Secondary structure (DSSP, 8-state):
------SS-----S-SSS-HHHHHHHHHHHHHT--TTTS-S-TT-S-HHHHSPPP---EEEEETTEEEEE-TTT---SS-PPP-PPPPP-